Protein AF-A0A1M5CKP8-F1 (afdb_monomer)

Mean predicted aligned error: 8.22 Å

Sequence (103 aa):
FIERSQTLNSLIREKEQIIEKLEEEYHSALLEQKSREEFVPKVRKVVETYWEVQDMQSRNQMLKEIIQKITYTKEKPNTRGDRENANFTLNIFPKIPIKLPMS

Organism: NCBI:txid1122155

Foldseek 3Di:
DVVVVVVVVVVVVVVVVVVVVVVVVVVQVVLVVCLVPPLVVLVVVLVVCLVVDPDPVVNVVSCVQWWDDKDKDADDDADVVRPVDPRMDIDTHTPRSHDDDDD

Nearest PDB structures (foldseek):
  6xi6-assembly1_A-3  TM=6.220E-01  e=9.410E+00  synthetic construct

Structure (mmCIF, N/CA/C/O backbone):
data_AF-A0A1M5CKP8-F1
#
_entry.id   AF-A0A1M5CKP8-F1
#
loop_
_atom_site.group_PDB
_atom_site.id
_atom_site.type_symbol
_atom_site.label_atom_id
_atom_site.label_alt_id
_atom_site.label_comp_id
_atom_site.label_asym_id
_atom_site.label_entity_id
_atom_site.label_seq_id
_atom_site.pdbx_PDB_ins_code
_atom_site.Cartn_x
_atom_site.Cartn_y
_atom_site.Cartn_z
_atom_site.occupancy
_atom_site.B_iso_or_equiv
_atom_site.auth_seq_id
_atom_site.auth_comp_id
_atom_site.auth_asym_id
_atom_site.auth_atom_id
_atom_site.pdbx_PDB_model_num
ATOM 1 N N . PHE A 1 1 ? -21.838 -1.792 48.345 1.00 69.62 1 PHE A N 1
ATOM 2 C CA . PHE A 1 1 ? -21.656 -0.594 47.490 1.00 69.62 1 PHE A CA 1
ATOM 3 C C . PHE A 1 1 ? -20.328 -0.605 46.734 1.00 69.62 1 PHE A C 1
ATOM 5 O O . PHE A 1 1 ? -20.360 -0.397 45.528 1.00 69.62 1 PHE A O 1
ATOM 12 N N . ILE A 1 2 ? -19.192 -0.892 47.386 1.00 82.19 2 ILE A N 1
ATOM 13 C CA . ILE A 1 2 ? -17.861 -0.917 46.741 1.00 82.19 2 ILE A CA 1
ATOM 14 C C . ILE A 1 2 ? -17.739 -2.027 45.684 1.00 82.19 2 ILE A C 1
ATOM 16 O O . ILE A 1 2 ? -17.395 -1.722 44.548 1.00 82.19 2 ILE A O 1
ATOM 20 N N . GLU A 1 3 ? -18.112 -3.270 46.008 1.00 81.44 3 GLU A N 1
ATOM 21 C CA . GLU A 1 3 ? -18.062 -4.395 45.052 1.00 81.44 3 GLU A CA 1
ATOM 22 C C . GLU A 1 3 ? -18.877 -4.110 43.787 1.00 81.44 3 GLU A C 1
ATOM 24 O O . GLU A 1 3 ? -18.354 -4.183 42.683 1.00 81.44 3 GLU A O 1
ATOM 29 N N . ARG A 1 4 ? -20.130 -3.657 43.939 1.00 85.56 4 ARG A N 1
ATOM 30 C CA . ARG A 1 4 ? -20.995 -3.287 42.806 1.00 85.56 4 ARG A CA 1
ATOM 31 C C . ARG A 1 4 ? -20.384 -2.188 41.925 1.00 85.56 4 ARG A C 1
ATOM 33 O O . ARG A 1 4 ? -20.549 -2.233 40.712 1.00 85.56 4 ARG A O 1
ATOM 40 N N . SER A 1 5 ? -19.691 -1.214 42.518 1.00 88.62 5 SER A N 1
ATOM 41 C CA . SER A 1 5 ? -18.994 -0.153 41.776 1.00 88.62 5 SER A CA 1
ATOM 42 C C . SER A 1 5 ? -17.790 -0.701 41.002 1.00 88.62 5 SER A C 1
ATOM 44 O O . SER A 1 5 ? -17.607 -0.381 39.831 1.00 88.62 5 SER A O 1
ATOM 46 N N . GLN A 1 6 ? -17.009 -1.594 41.615 1.00 88.94 6 GLN A N 1
ATOM 47 C CA . GLN A 1 6 ? -15.881 -2.256 40.956 1.00 88.94 6 GLN A CA 1
ATOM 48 C C . GLN A 1 6 ? -16.337 -3.128 39.781 1.00 88.94 6 GLN A C 1
ATOM 50 O O . GLN A 1 6 ? -15.748 -3.030 38.708 1.00 88.94 6 GLN A O 1
ATOM 55 N N . THR A 1 7 ? -17.414 -3.904 39.945 1.00 91.44 7 THR A N 1
ATOM 56 C CA . THR A 1 7 ? -17.978 -4.735 38.868 1.00 91.44 7 THR A CA 1
ATOM 57 C C . THR A 1 7 ? -18.509 -3.891 37.708 1.00 91.44 7 THR A C 1
ATOM 59 O O . THR A 1 7 ? -18.328 -4.240 36.546 1.00 91.44 7 THR A O 1
ATOM 62 N N . LEU A 1 8 ? -19.156 -2.758 37.998 1.00 91.19 8 LEU A N 1
ATOM 63 C CA . LEU A 1 8 ? -19.622 -1.846 36.951 1.00 91.19 8 LEU A CA 1
ATOM 64 C C . LEU A 1 8 ? -18.448 -1.216 36.196 1.00 91.19 8 LEU A C 1
ATOM 66 O O . LEU A 1 8 ? -18.459 -1.194 34.971 1.00 91.19 8 LEU A O 1
ATOM 70 N N . ASN A 1 9 ? -17.411 -0.773 36.907 1.00 91.94 9 ASN A N 1
ATOM 71 C CA . ASN A 1 9 ? -16.220 -0.200 36.281 1.00 91.94 9 ASN A CA 1
ATOM 72 C C . ASN A 1 9 ? -15.450 -1.223 35.435 1.00 91.94 9 ASN A C 1
ATOM 74 O O . ASN A 1 9 ? -14.934 -0.864 34.379 1.00 91.94 9 ASN A O 1
ATOM 78 N N . SER A 1 10 ? -15.373 -2.490 35.860 1.00 92.19 10 SER A N 1
ATOM 79 C CA . SER A 1 10 ? -14.750 -3.539 35.045 1.00 92.19 10 SER A CA 1
ATOM 80 C C . SER A 1 10 ? -15.548 -3.816 33.773 1.00 92.19 10 SER A C 1
ATOM 82 O O . SER A 1 10 ? -14.952 -3.929 32.709 1.00 92.19 10 SER A O 1
ATOM 84 N N . LEU A 1 11 ? -16.883 -3.852 33.866 1.00 94.88 11 LEU A N 1
ATOM 85 C CA . LEU A 1 11 ? -17.756 -4.019 32.702 1.00 94.88 11 LEU A CA 1
ATOM 86 C C . LEU A 1 11 ? -17.618 -2.854 31.719 1.00 94.88 11 LEU A C 1
ATOM 88 O O . LEU A 1 11 ? -17.548 -3.087 30.520 1.00 94.88 11 LEU A O 1
ATOM 92 N N . ILE A 1 12 ? -17.5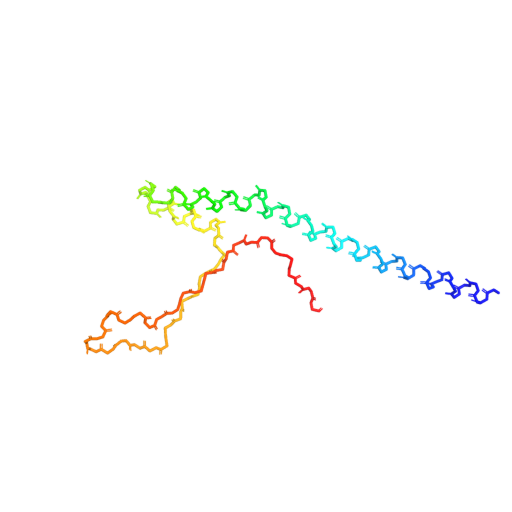52 -1.612 32.207 1.00 94.94 12 ILE A N 1
ATOM 93 C CA . ILE A 1 12 ? -17.349 -0.435 31.350 1.00 94.94 12 ILE A CA 1
ATOM 94 C C . ILE A 1 12 ? -16.034 -0.563 30.577 1.00 94.94 12 ILE A C 1
ATOM 96 O O . ILE A 1 12 ? -16.050 -0.476 29.354 1.00 94.94 12 ILE A O 1
ATOM 100 N N . ARG A 1 13 ? -14.930 -0.878 31.265 1.00 95.44 13 ARG A N 1
ATOM 101 C CA . ARG A 1 13 ? -13.617 -1.060 30.623 1.00 95.44 13 ARG A CA 1
ATOM 102 C C . ARG A 1 13 ? -13.616 -2.185 29.594 1.00 95.44 13 ARG A C 1
ATOM 104 O O . ARG A 1 13 ? -13.047 -2.033 28.521 1.00 95.44 13 ARG A O 1
ATOM 111 N N . GLU A 1 14 ? -14.258 -3.307 29.909 1.00 96.25 14 GLU A N 1
ATOM 112 C CA . GLU A 1 14 ? -14.395 -4.422 28.970 1.00 96.25 14 GLU A CA 1
ATOM 113 C C . GLU A 1 14 ? -15.164 -3.989 27.713 1.00 96.25 14 GLU A C 1
ATOM 115 O O . GLU A 1 14 ? -14.758 -4.296 26.594 1.00 96.25 14 GLU A O 1
ATOM 120 N N . LYS A 1 15 ? -16.260 -3.237 27.874 1.00 95.88 15 LYS A N 1
ATOM 121 C CA . LYS A 1 15 ? -17.036 -2.728 26.737 1.00 95.88 15 LYS A CA 1
ATOM 122 C C . LYS A 1 15 ? -16.261 -1.702 25.917 1.00 95.88 15 LYS A C 1
ATOM 124 O O . LYS A 1 15 ? -16.333 -1.772 24.696 1.00 95.88 15 LYS A O 1
ATOM 129 N N . GLU A 1 16 ? -15.509 -0.810 26.552 1.00 96.81 16 GLU A N 1
ATOM 130 C CA . GLU A 1 16 ? -14.635 0.151 25.867 1.00 96.81 16 GLU A CA 1
ATOM 131 C C . GLU A 1 16 ? -13.581 -0.565 25.011 1.00 96.81 16 GLU A C 1
ATOM 133 O O . GLU A 1 16 ? -13.448 -0.259 23.830 1.00 96.81 16 GLU A O 1
ATOM 138 N N . GLN A 1 17 ? -12.920 -1.594 25.554 1.00 95.88 17 GLN A N 1
ATOM 139 C CA . GLN A 1 17 ? -11.957 -2.413 24.804 1.00 95.88 17 GLN A CA 1
ATOM 140 C C . GLN A 1 17 ? -12.599 -3.146 23.619 1.00 95.88 17 GLN A C 1
ATOM 142 O O . GLN A 1 17 ? -11.992 -3.284 22.558 1.00 95.88 17 GLN A O 1
ATOM 147 N N . ILE A 1 18 ? -13.833 -3.630 23.784 1.00 95.94 18 ILE A N 1
ATOM 148 C CA . ILE A 1 18 ? -14.575 -4.265 22.689 1.00 95.94 18 ILE A CA 1
ATOM 149 C C . ILE A 1 18 ? -14.905 -3.243 21.596 1.00 95.94 18 ILE A C 1
ATOM 151 O O . ILE A 1 18 ? -14.780 -3.576 20.421 1.00 95.94 18 ILE A O 1
ATOM 155 N N . ILE A 1 19 ? -15.314 -2.024 21.958 1.00 96.31 19 ILE A N 1
ATOM 156 C CA . ILE A 1 19 ? -15.603 -0.957 20.989 1.00 96.31 19 ILE A CA 1
ATOM 157 C C . ILE A 1 19 ? -14.347 -0.621 20.190 1.00 96.31 19 ILE A C 1
ATOM 159 O O . ILE A 1 19 ? -14.399 -0.662 18.966 1.00 96.31 19 ILE A O 1
ATOM 163 N N . GLU A 1 20 ? -13.223 -0.384 20.867 1.00 95.19 20 GLU A N 1
ATOM 164 C CA . GLU A 1 20 ? -11.941 -0.086 20.219 1.00 95.19 20 GLU A CA 1
ATOM 165 C C . GLU A 1 20 ? -11.558 -1.187 19.220 1.00 95.19 20 GLU A C 1
ATOM 167 O O . GLU A 1 20 ? -11.273 -0.921 18.051 1.00 95.19 20 GLU A O 1
ATOM 172 N N . LYS A 1 21 ? -11.670 -2.452 19.636 1.00 93.38 21 LYS A N 1
ATOM 173 C CA . LYS A 1 21 ? -11.393 -3.593 18.762 1.00 93.38 21 LYS A CA 1
ATOM 174 C C . LYS A 1 21 ? -12.343 -3.666 17.559 1.00 93.38 21 LYS A C 1
ATOM 176 O O . LYS A 1 21 ? -11.902 -3.952 16.448 1.00 93.38 21 LYS A O 1
ATOM 181 N N . LEU A 1 22 ? -13.638 -3.421 17.756 1.00 93.94 22 LEU A N 1
ATOM 182 C CA . LEU A 1 22 ? -14.624 -3.449 16.672 1.00 93.94 22 LEU A CA 1
ATOM 183 C C . LEU A 1 22 ? -14.418 -2.304 15.677 1.00 93.94 22 LEU A C 1
ATOM 185 O O . LEU A 1 22 ? -14.542 -2.516 14.472 1.00 93.94 22 LEU A O 1
ATOM 189 N N . GLU A 1 23 ? -14.081 -1.106 16.153 1.00 94.06 23 GLU A N 1
ATOM 190 C CA . GLU A 1 23 ? -13.738 0.033 15.296 1.00 94.06 23 GLU A CA 1
ATOM 191 C C . GLU A 1 23 ? -12.498 -0.277 14.453 1.00 94.06 23 GLU A C 1
ATOM 193 O O . GLU A 1 23 ? -12.461 -0.026 13.245 1.00 94.06 23 GLU A O 1
ATOM 198 N N . GLU A 1 24 ? -11.499 -0.905 15.064 1.00 89.81 24 GLU A N 1
ATOM 199 C CA . GLU A 1 24 ? -10.306 -1.361 14.374 1.00 89.81 24 GLU A CA 1
ATOM 200 C C . GLU A 1 24 ? -10.578 -2.413 13.293 1.00 89.81 24 GLU A C 1
ATOM 202 O O . GLU A 1 24 ? -9.996 -2.336 12.201 1.00 89.81 24 GLU A O 1
ATOM 207 N N . GLU A 1 25 ? -11.422 -3.400 13.589 1.00 89.94 25 GLU A N 1
ATOM 208 C CA . GLU A 1 25 ? -11.854 -4.427 12.638 1.00 89.94 25 GLU A CA 1
ATOM 209 C C . GLU A 1 25 ? -12.645 -3.793 11.488 1.00 89.94 25 GLU A C 1
ATOM 211 O O . GLU A 1 25 ? -12.357 -4.058 10.318 1.00 89.94 25 GLU A O 1
ATOM 216 N N . TYR A 1 26 ? -13.565 -2.878 11.803 1.00 91.19 26 TYR A N 1
ATOM 217 C CA . TYR A 1 26 ? -14.352 -2.137 10.821 1.00 91.19 26 TYR A CA 1
ATOM 218 C C . TYR A 1 26 ? -13.468 -1.334 9.860 1.00 91.19 26 TYR A C 1
ATOM 220 O O . TYR A 1 26 ? -13.612 -1.436 8.640 1.00 91.19 26 TYR A O 1
ATOM 228 N N . HIS A 1 27 ? -12.504 -0.575 10.384 1.00 89.06 27 HIS A N 1
ATOM 229 C CA . HIS A 1 27 ? -11.574 0.180 9.547 1.00 89.06 27 HIS A CA 1
ATOM 230 C C . HIS A 1 27 ? -10.703 -0.724 8.672 1.00 89.06 27 HIS A C 1
ATOM 232 O O . HIS A 1 27 ? -10.422 -0.377 7.523 1.00 89.06 27 HIS A O 1
ATOM 238 N N . SER A 1 28 ? -10.302 -1.889 9.183 1.00 86.62 28 SER A N 1
ATOM 239 C CA . SER A 1 28 ? -9.528 -2.870 8.415 1.00 86.62 28 SER A CA 1
ATOM 240 C C . SER A 1 28 ? -10.347 -3.427 7.249 1.00 86.62 28 SER A C 1
ATOM 242 O O . SER A 1 28 ? -9.872 -3.426 6.113 1.00 86.62 28 SER A O 1
ATOM 244 N N . ALA A 1 29 ? -11.600 -3.812 7.505 1.00 87.44 29 ALA A N 1
ATOM 245 C CA . ALA A 1 29 ? -12.519 -4.296 6.479 1.00 87.44 29 ALA A CA 1
ATOM 246 C C . ALA A 1 29 ? -12.808 -3.225 5.413 1.00 87.44 29 ALA A C 1
ATOM 248 O O . ALA A 1 29 ? -12.818 -3.522 4.219 1.00 87.44 29 ALA A O 1
ATOM 249 N N . LEU A 1 30 ? -12.970 -1.959 5.816 1.00 89.81 30 LEU A N 1
ATOM 250 C CA . LEU A 1 30 ? -13.168 -0.847 4.883 1.00 89.81 30 LEU A CA 1
ATOM 251 C C . LEU A 1 30 ? -11.953 -0.637 3.962 1.00 89.81 30 LEU A C 1
ATOM 253 O O . LEU A 1 30 ? -12.110 -0.350 2.774 1.00 89.81 30 LEU A O 1
ATOM 257 N N . LEU A 1 31 ? -10.733 -0.768 4.489 1.00 87.50 31 LEU A N 1
ATOM 258 C CA . LEU A 1 31 ? -9.509 -0.667 3.687 1.00 87.50 31 LEU A CA 1
ATOM 259 C C . LEU A 1 31 ? -9.366 -1.842 2.716 1.00 87.50 31 LEU A C 1
ATOM 261 O O . LEU A 1 31 ? -9.014 -1.632 1.554 1.00 87.50 31 LEU A O 1
ATOM 265 N N . GLU A 1 32 ? -9.685 -3.058 3.161 1.00 85.75 32 GLU A N 1
ATOM 266 C CA . GLU A 1 32 ? -9.715 -4.242 2.300 1.00 85.75 32 GLU A CA 1
ATOM 267 C C . GLU A 1 32 ? -10.723 -4.069 1.158 1.00 85.75 32 GLU A C 1
ATOM 269 O O . GLU A 1 32 ? -10.391 -4.305 -0.008 1.00 85.75 32 GLU A O 1
ATOM 274 N N . GLN A 1 33 ? -11.921 -3.573 1.474 1.00 88.44 33 GLN A N 1
ATOM 275 C CA . GLN A 1 33 ? -12.944 -3.268 0.482 1.00 88.44 33 GLN A CA 1
ATOM 276 C C . GLN A 1 33 ? -12.428 -2.265 -0.557 1.00 88.44 33 GLN A C 1
ATOM 278 O O . GLN A 1 33 ? -12.480 -2.551 -1.753 1.00 88.4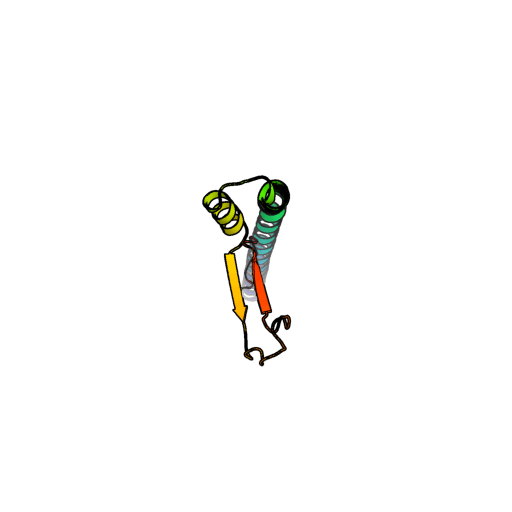4 33 GLN A O 1
ATOM 283 N N . LYS A 1 34 ? -11.849 -1.137 -0.126 1.00 87.56 34 LYS A N 1
ATOM 284 C CA . LYS A 1 34 ? -11.257 -0.143 -1.041 1.00 87.56 34 LYS A CA 1
ATOM 285 C C . LYS A 1 34 ? -10.138 -0.728 -1.898 1.00 87.56 34 LYS A C 1
ATOM 287 O O . LYS A 1 34 ? -10.048 -0.434 -3.088 1.00 87.56 34 LYS A O 1
ATOM 292 N N . SER A 1 35 ? -9.294 -1.586 -1.325 1.00 85.69 35 SER A N 1
ATOM 293 C CA . SER A 1 35 ? -8.259 -2.295 -2.084 1.00 85.69 35 SER A CA 1
ATOM 294 C C . SER A 1 35 ? -8.877 -3.121 -3.216 1.00 85.69 35 SER A C 1
ATOM 296 O O . SER A 1 35 ? -8.440 -3.061 -4.368 1.00 85.69 35 SER A O 1
ATOM 298 N N . ARG A 1 36 ? -9.940 -3.865 -2.909 1.00 86.06 36 ARG A N 1
ATOM 299 C CA . ARG A 1 36 ? -10.600 -4.753 -3.863 1.00 86.06 36 ARG A CA 1
ATOM 300 C C . ARG A 1 36 ? -11.400 -4.005 -4.928 1.00 86.06 36 ARG A C 1
ATOM 302 O O . ARG A 1 36 ? -11.385 -4.423 -6.083 1.00 86.06 36 ARG A O 1
ATOM 309 N N . GLU A 1 37 ? -12.092 -2.937 -4.551 1.00 89.44 37 GLU A N 1
ATOM 310 C CA . GLU A 1 37 ? -12.995 -2.195 -5.437 1.00 89.44 37 GLU A CA 1
ATOM 311 C C . GLU A 1 37 ? -12.275 -1.134 -6.273 1.00 89.44 37 GLU A C 1
ATOM 313 O O . GLU A 1 37 ? -12.632 -0.922 -7.428 1.00 89.44 37 GLU A O 1
ATOM 318 N N . GLU A 1 38 ? -11.235 -0.494 -5.735 1.00 88.31 38 GLU A N 1
ATOM 319 C CA . GLU A 1 38 ? -10.548 0.608 -6.417 1.00 88.31 38 GLU A CA 1
ATOM 320 C C . GLU A 1 38 ? -9.155 0.200 -6.900 1.00 88.31 38 GLU A C 1
ATOM 322 O O . GLU A 1 38 ? -8.819 0.363 -8.077 1.00 88.31 38 GLU A O 1
ATOM 327 N N . PHE A 1 39 ? -8.326 -0.349 -6.007 1.00 89.19 39 PHE A N 1
ATOM 328 C CA . PHE A 1 39 ? -6.915 -0.596 -6.309 1.00 89.19 39 PHE A CA 1
ATOM 329 C C . PHE A 1 39 ? -6.723 -1.758 -7.294 1.00 89.19 39 PHE A C 1
ATOM 331 O O . PHE A 1 39 ? -6.019 -1.599 -8.293 1.00 89.19 39 PHE A O 1
ATOM 338 N N . VAL A 1 40 ? -7.375 -2.906 -7.075 1.00 89.31 40 V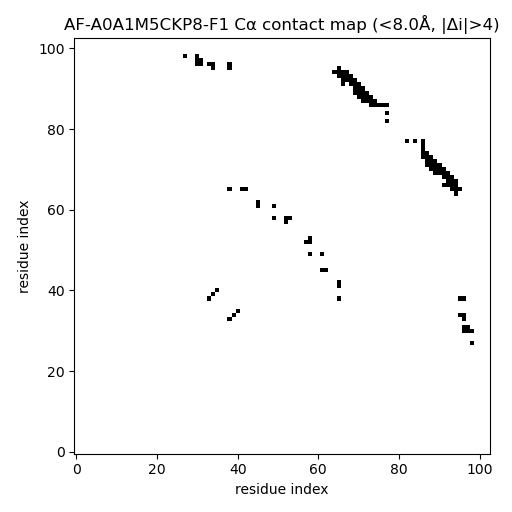AL A N 1
ATOM 339 C CA . VAL A 1 40 ? -7.239 -4.086 -7.950 1.00 89.31 40 VAL A CA 1
ATOM 340 C C . VAL A 1 40 ? -7.666 -3.793 -9.400 1.00 89.31 40 VAL A C 1
ATOM 342 O O . VAL A 1 40 ? -6.884 -4.092 -10.311 1.00 89.31 40 VAL A O 1
ATOM 345 N N . PRO A 1 41 ? -8.835 -3.175 -9.671 1.00 91.75 41 PRO A N 1
ATOM 346 C CA . PRO A 1 41 ? -9.217 -2.819 -11.038 1.00 91.75 41 PRO A CA 1
ATOM 347 C C . PRO A 1 41 ? -8.266 -1.806 -11.673 1.00 91.75 41 PRO A C 1
ATOM 349 O O . PRO A 1 41 ? -7.952 -1.911 -12.859 1.00 91.75 41 PRO A O 1
ATOM 352 N N . LYS A 1 42 ? -7.754 -0.852 -10.888 1.00 90.44 42 LYS A N 1
ATOM 353 C CA . LYS A 1 42 ? -6.796 0.144 -11.372 1.00 90.44 42 LYS A CA 1
ATOM 354 C C . LYS A 1 42 ? -5.479 -0.489 -11.811 1.00 90.44 42 LYS A C 1
ATOM 356 O O . LYS A 1 42 ? -4.990 -0.180 -12.895 1.00 90.44 42 LYS A O 1
ATOM 361 N N . VAL A 1 43 ? -4.932 -1.405 -11.010 1.00 91.31 43 VAL A N 1
ATOM 362 C CA . VAL A 1 43 ? -3.724 -2.165 -11.368 1.00 91.31 43 VAL A CA 1
ATOM 363 C C . VAL A 1 43 ? -3.952 -2.963 -12.642 1.00 91.31 43 VAL A C 1
ATOM 365 O O . VAL A 1 43 ? -3.130 -2.884 -13.551 1.00 91.31 43 VAL A O 1
ATOM 368 N N . ARG A 1 44 ? -5.081 -3.675 -12.740 1.00 91.56 44 ARG A N 1
ATOM 369 C CA . ARG A 1 44 ? -5.433 -4.439 -13.942 1.00 91.56 44 ARG A CA 1
ATOM 370 C C . ARG A 1 44 ? -5.430 -3.548 -15.183 1.00 91.56 44 ARG A C 1
ATOM 372 O O . ARG A 1 44 ? -4.715 -3.844 -16.134 1.00 91.56 44 ARG A O 1
ATOM 379 N N . LYS A 1 45 ? -6.140 -2.418 -15.126 1.00 91.88 45 LYS A N 1
ATOM 380 C CA . LYS A 1 45 ? -6.207 -1.454 -16.229 1.00 91.88 45 LYS A CA 1
ATOM 381 C C . LYS A 1 45 ? -4.822 -0.958 -16.640 1.00 91.88 45 LYS A C 1
ATOM 383 O O . LYS A 1 45 ? -4.531 -0.888 -17.831 1.00 91.88 45 LYS A O 1
ATOM 388 N N . VAL A 1 46 ? -3.966 -0.615 -15.675 1.00 90.56 46 VAL A N 1
ATOM 389 C CA . VAL A 1 46 ? -2.595 -0.169 -15.962 1.00 90.56 46 VAL A CA 1
ATOM 390 C C . VAL A 1 46 ? -1.800 -1.274 -16.652 1.00 90.56 46 VAL A C 1
ATOM 392 O O . VAL A 1 46 ? -1.194 -1.002 -17.678 1.00 90.56 46 VAL A O 1
ATOM 395 N N . VAL A 1 47 ? -1.831 -2.509 -16.147 1.00 90.31 47 VAL A N 1
ATOM 396 C CA . VAL A 1 47 ? -1.078 -3.636 -16.730 1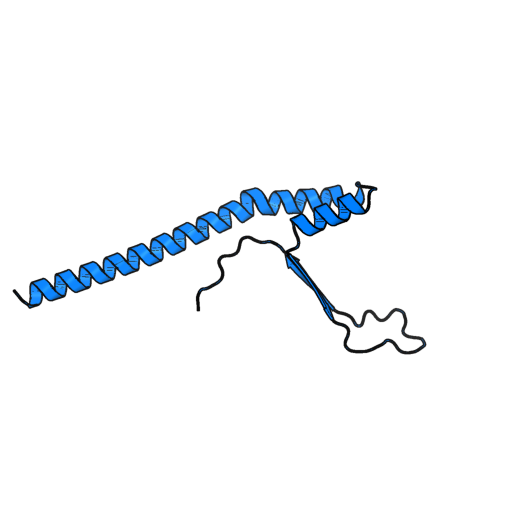.00 90.31 47 VAL A CA 1
ATOM 397 C C . VAL A 1 47 ? -1.540 -3.953 -18.154 1.00 90.31 47 VAL A C 1
ATOM 399 O O . VAL A 1 47 ? -0.698 -4.180 -19.019 1.00 90.31 47 VAL A O 1
ATOM 402 N N . GLU A 1 48 ? -2.850 -3.930 -18.404 1.00 91.62 48 GLU A N 1
ATOM 403 C CA . GLU A 1 48 ? -3.430 -4.201 -19.725 1.00 91.62 48 GLU A CA 1
ATOM 404 C C . GLU A 1 48 ? -3.068 -3.112 -20.748 1.00 91.62 48 GLU A C 1
ATOM 406 O O . GLU A 1 48 ? -2.678 -3.424 -21.868 1.00 91.62 48 GLU A O 1
ATOM 411 N N . THR A 1 49 ? -3.127 -1.835 -20.358 1.00 91.56 49 THR A N 1
ATOM 412 C CA . THR A 1 49 ? -2.996 -0.708 -21.306 1.00 91.56 49 THR A CA 1
ATOM 413 C C . THR A 1 49 ? -1.580 -0.131 -21.416 1.00 91.56 49 THR A C 1
ATOM 415 O O . THR A 1 49 ? -1.292 0.635 -22.336 1.00 91.56 49 THR A O 1
ATOM 418 N N . TYR A 1 50 ? -0.655 -0.487 -20.516 1.00 90.31 50 TYR A N 1
ATOM 419 C CA . TYR A 1 50 ? 0.681 0.127 -20.441 1.00 90.31 50 TYR A CA 1
ATOM 420 C C . TYR A 1 50 ? 1.480 0.039 -21.752 1.00 90.31 50 TYR A C 1
ATOM 422 O O . TYR A 1 50 ? 2.125 1.009 -22.162 1.00 90.31 50 TYR A O 1
ATOM 430 N N . TRP A 1 51 ? 1.431 -1.115 -22.423 1.00 91.06 51 TRP A N 1
ATOM 431 C CA . TRP A 1 51 ? 2.166 -1.346 -23.670 1.00 91.06 51 TRP A CA 1
ATOM 432 C C . TRP A 1 51 ? 1.513 -0.686 -24.889 1.00 91.06 51 TRP A C 1
ATOM 434 O O . TRP A 1 51 ? 2.210 -0.383 -25.857 1.00 91.06 51 TRP A O 1
ATOM 444 N N . GLU A 1 52 ? 0.213 -0.399 -24.823 1.00 91.12 52 GLU A N 1
ATOM 445 C CA . GLU A 1 52 ? -0.548 0.236 -25.905 1.00 91.12 52 GLU A CA 1
ATOM 446 C C . GLU A 1 52 ? -0.254 1.740 -25.995 1.00 91.12 52 GLU A C 1
ATOM 448 O O . GLU A 1 52 ? -0.124 2.299 -27.087 1.00 91.12 52 GLU A O 1
ATOM 453 N N . VAL A 1 53 ? -0.073 2.394 -24.844 1.00 89.81 53 VAL A N 1
ATOM 454 C CA . VAL A 1 53 ? 0.248 3.824 -24.754 1.00 89.81 53 VAL A CA 1
ATOM 455 C C . VAL A 1 53 ? 1.630 4.087 -25.348 1.00 89.81 53 VAL A C 1
ATOM 457 O O . VAL A 1 53 ? 2.611 3.537 -24.868 1.00 89.81 53 VAL A O 1
ATOM 460 N N . GLN A 1 54 ? 1.733 4.939 -26.370 1.00 88.62 54 GLN A N 1
ATOM 461 C CA . GLN A 1 54 ? 3.016 5.259 -27.022 1.00 88.62 54 GLN A CA 1
ATOM 462 C C . GLN A 1 54 ? 3.804 6.359 -26.295 1.00 88.62 54 GLN A C 1
ATOM 464 O O . GLN A 1 54 ? 5.031 6.398 -26.361 1.00 88.62 54 GLN A O 1
ATOM 469 N N . ASP A 1 55 ? 3.104 7.244 -25.584 1.00 92.62 55 ASP A N 1
ATOM 470 C CA . ASP A 1 55 ? 3.707 8.373 -24.884 1.00 92.62 55 ASP A CA 1
ATOM 471 C C . ASP A 1 55 ? 4.386 7.950 -23.568 1.00 92.62 55 ASP A C 1
ATOM 473 O O . ASP A 1 55 ? 3.779 7.351 -22.672 1.00 92.62 55 ASP A O 1
ATOM 477 N N . MET A 1 56 ? 5.665 8.304 -23.431 1.00 89.19 56 MET A N 1
ATOM 478 C CA . MET A 1 56 ? 6.481 7.945 -22.271 1.00 89.19 56 MET A CA 1
ATOM 479 C C . MET A 1 56 ? 6.035 8.676 -20.998 1.00 89.19 56 MET A C 1
ATOM 481 O O . MET A 1 56 ? 6.145 8.127 -19.898 1.00 89.19 56 MET A O 1
ATOM 485 N N . GLN A 1 57 ? 5.509 9.898 -21.126 1.00 91.81 57 GLN A N 1
ATOM 486 C CA . GLN A 1 57 ? 5.011 10.661 -19.982 1.00 91.81 57 GLN A CA 1
ATOM 487 C C . GLN A 1 57 ? 3.775 9.985 -19.376 1.00 91.81 57 GLN A C 1
ATOM 489 O O . GLN A 1 57 ? 3.730 9.749 -18.165 1.00 91.81 57 GLN A O 1
ATOM 494 N N . SER A 1 58 ? 2.825 9.594 -20.221 1.00 90.25 58 SER A N 1
ATOM 495 C CA . SER A 1 58 ? 1.606 8.882 -19.836 1.00 90.25 58 SER A CA 1
ATOM 496 C C . SER A 1 58 ? 1.917 7.532 -19.184 1.00 90.25 58 SER A C 1
ATOM 498 O O . SER A 1 58 ? 1.389 7.231 -18.113 1.00 90.25 58 SER A O 1
ATOM 500 N N . ARG A 1 59 ? 2.864 6.758 -19.735 1.00 90.38 59 ARG A N 1
ATOM 501 C CA . ARG A 1 59 ? 3.346 5.506 -19.116 1.00 90.38 59 ARG A CA 1
ATOM 502 C C . ARG A 1 59 ? 3.883 5.717 -17.699 1.00 90.38 59 ARG A C 1
ATOM 504 O O . ARG A 1 59 ? 3.522 4.990 -16.774 1.00 90.38 59 ARG A O 1
ATOM 511 N N . ASN A 1 60 ? 4.715 6.737 -17.503 1.00 90.12 60 ASN A N 1
ATOM 512 C CA . ASN A 1 60 ? 5.260 7.055 -16.183 1.00 90.12 60 ASN A CA 1
ATOM 513 C C . ASN A 1 60 ? 4.173 7.486 -15.194 1.00 90.12 60 ASN A C 1
ATOM 515 O O . ASN A 1 60 ? 4.251 7.154 -14.010 1.00 90.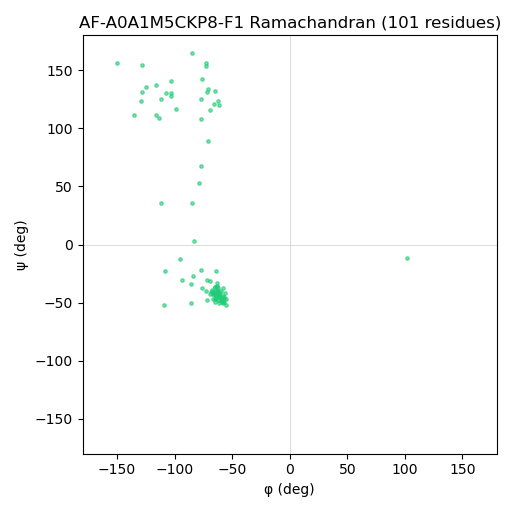12 60 ASN A O 1
ATOM 519 N N . GLN A 1 61 ? 3.162 8.218 -15.663 1.00 90.50 61 GLN A N 1
ATOM 520 C CA . GLN A 1 61 ? 2.021 8.602 -14.840 1.00 90.50 61 GLN A CA 1
ATOM 521 C C . GLN A 1 61 ? 1.229 7.371 -14.384 1.00 90.50 61 GLN A C 1
ATOM 523 O O . GLN A 1 61 ? 0.994 7.222 -13.186 1.00 90.50 61 GLN A O 1
ATOM 528 N N . MET A 1 62 ? 0.930 6.440 -15.294 1.00 90.88 62 MET A N 1
ATOM 529 C CA . MET A 1 62 ? 0.241 5.184 -14.974 1.00 90.88 62 MET A CA 1
ATOM 530 C C . MET A 1 62 ? 0.992 4.359 -13.922 1.00 90.88 62 MET A C 1
ATOM 532 O O . MET A 1 62 ? 0.391 3.879 -12.964 1.00 90.88 62 MET A O 1
ATOM 536 N N . LEU A 1 63 ? 2.318 4.233 -14.039 1.00 90.81 63 LEU A N 1
ATOM 537 C CA . LEU A 1 63 ? 3.123 3.523 -13.037 1.00 90.81 63 LEU A CA 1
ATOM 538 C C . LEU A 1 63 ? 3.091 4.219 -11.673 1.00 90.81 63 LEU A C 1
ATOM 540 O O . LEU A 1 63 ? 2.930 3.560 -10.646 1.00 90.81 63 LEU A O 1
ATOM 544 N N . LYS A 1 64 ? 3.192 5.552 -11.642 1.00 89.50 64 LYS A N 1
ATOM 545 C CA . LYS A 1 64 ? 3.117 6.340 -10.398 1.00 89.50 64 LYS A CA 1
ATOM 546 C C . LYS A 1 64 ? 1.763 6.234 -9.707 1.00 89.50 64 LYS A C 1
ATOM 548 O O . LYS A 1 64 ? 1.670 6.493 -8.506 1.00 89.50 64 LYS A O 1
ATOM 553 N N . GLU A 1 65 ? 0.707 5.885 -10.428 1.00 89.31 65 GLU A N 1
ATOM 554 C CA . GLU A 1 65 ? -0.611 5.688 -9.837 1.00 89.31 65 GLU A CA 1
ATOM 555 C C . GLU A 1 65 ? -0.707 4.415 -8.994 1.00 89.31 65 GLU A C 1
ATOM 557 O O . GLU A 1 65 ? -1.452 4.410 -8.015 1.00 89.31 65 GLU A O 1
ATOM 562 N N . ILE A 1 66 ? 0.048 3.371 -9.346 1.00 91.25 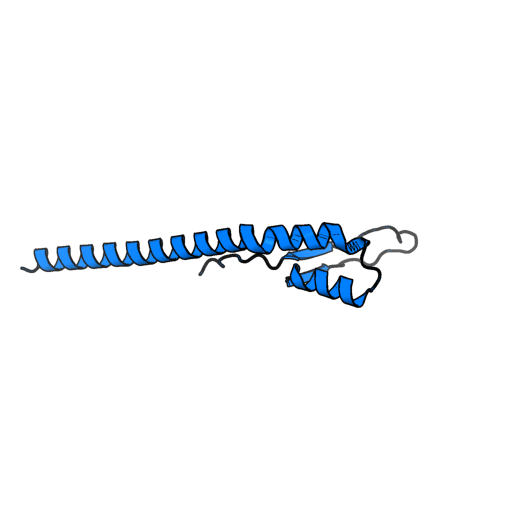66 ILE A N 1
ATOM 563 C CA . ILE A 1 66 ? -0.012 2.056 -8.693 1.00 91.25 66 ILE A CA 1
ATOM 564 C C . ILE A 1 66 ? 1.217 1.752 -7.829 1.00 91.25 66 ILE A C 1
ATOM 566 O O . ILE A 1 66 ? 1.125 0.953 -6.899 1.00 91.25 66 ILE A O 1
ATOM 570 N N . ILE A 1 67 ? 2.356 2.400 -8.085 1.00 91.69 67 ILE A N 1
ATOM 571 C CA . ILE A 1 67 ? 3.623 2.174 -7.379 1.00 91.69 67 ILE A CA 1
ATOM 572 C C . ILE A 1 67 ? 3.926 3.350 -6.45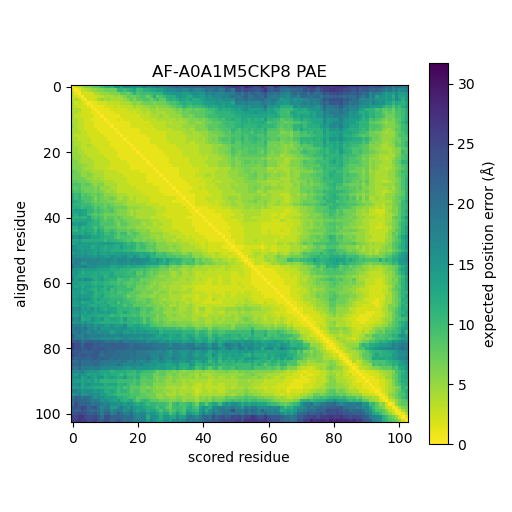1 1.00 91.69 67 ILE A C 1
ATOM 574 O O . ILE A 1 67 ? 3.883 4.514 -6.848 1.00 91.69 67 ILE A O 1
ATOM 578 N N . GLN A 1 68 ? 4.241 3.041 -5.193 1.00 90.75 68 GLN A N 1
ATOM 579 C CA . GLN A 1 68 ? 4.593 4.019 -4.168 1.00 90.75 68 GLN A CA 1
ATOM 580 C C . GLN A 1 68 ? 6.076 4.356 -4.220 1.00 90.75 68 GLN A C 1
ATOM 582 O O . GLN A 1 68 ? 6.448 5.526 -4.242 1.00 90.75 68 GLN A O 1
ATOM 587 N N . LYS A 1 69 ? 6.921 3.324 -4.231 1.00 90.06 69 LYS A N 1
ATOM 588 C CA . LYS A 1 69 ? 8.372 3.466 -4.330 1.00 90.06 69 LYS A CA 1
ATOM 589 C C . LYS A 1 69 ? 8.976 2.256 -5.029 1.00 90.06 69 LYS A C 1
ATOM 591 O O . LYS A 1 69 ? 8.409 1.164 -5.016 1.00 90.06 69 LYS A O 1
ATOM 596 N N . ILE A 1 70 ? 10.150 2.462 -5.605 1.00 91.56 70 ILE A N 1
ATOM 597 C CA . ILE A 1 70 ? 10.985 1.405 -6.168 1.00 91.56 70 ILE A CA 1
ATOM 598 C C . ILE A 1 70 ? 12.373 1.580 -5.567 1.00 91.56 70 ILE A C 1
ATOM 600 O O . ILE A 1 70 ? 12.901 2.691 -5.545 1.00 91.56 70 ILE A O 1
ATOM 604 N N . THR A 1 71 ? 12.956 0.500 -5.064 1.00 93.69 71 THR A N 1
ATOM 605 C CA . THR A 1 71 ? 14.320 0.492 -4.539 1.00 93.69 71 THR A CA 1
ATOM 606 C C . THR A 1 71 ? 15.191 -0.335 -5.462 1.00 93.69 71 THR A C 1
ATOM 608 O O . THR A 1 71 ? 14.888 -1.493 -5.738 1.00 93.69 71 THR A O 1
ATOM 611 N N . TYR A 1 72 ? 16.273 0.273 -5.929 1.00 94.19 72 TYR A N 1
ATOM 612 C CA . TYR A 1 72 ? 17.308 -0.388 -6.705 1.00 94.19 72 TYR A CA 1
ATOM 613 C C . TYR A 1 72 ? 18.519 -0.638 -5.812 1.00 94.19 72 TYR A C 1
ATOM 615 O O . TYR A 1 72 ? 19.009 0.283 -5.156 1.00 94.19 72 TYR A O 1
ATOM 623 N N . THR A 1 73 ? 19.015 -1.869 -5.818 1.00 93.69 73 THR A N 1
ATOM 624 C CA . THR A 1 73 ? 20.194 -2.267 -5.049 1.00 93.69 73 THR A CA 1
ATOM 625 C C . THR A 1 73 ? 21.164 -2.986 -5.970 1.00 93.69 73 THR A C 1
ATOM 627 O O . THR A 1 73 ? 20.807 -3.987 -6.584 1.00 93.69 73 THR A O 1
ATOM 630 N N . LYS A 1 74 ? 22.399 -2.491 -6.059 1.00 91.88 74 LYS A N 1
ATOM 631 C CA . LYS A 1 74 ? 23.497 -3.146 -6.775 1.00 91.88 74 LYS A CA 1
ATOM 632 C C . LYS A 1 74 ? 24.745 -3.093 -5.914 1.00 91.88 74 LYS A C 1
ATOM 634 O O . LYS A 1 74 ? 25.290 -2.020 -5.680 1.00 91.88 74 LYS A O 1
ATOM 639 N N . GLU A 1 75 ? 25.170 -4.254 -5.437 1.00 88.88 75 GLU A N 1
ATOM 640 C CA . GLU A 1 75 ? 26.264 -4.361 -4.466 1.00 88.88 75 GLU A CA 1
ATOM 641 C C . GLU A 1 75 ? 27.623 -4.577 -5.130 1.00 88.88 75 GLU A C 1
ATOM 643 O O . GLU A 1 75 ? 28.650 -4.152 -4.607 1.00 88.88 75 GLU A O 1
ATOM 648 N N . LYS A 1 76 ? 27.643 -5.236 -6.293 1.00 87.81 76 LYS A N 1
ATOM 649 C CA . LYS A 1 76 ? 28.872 -5.569 -7.016 1.00 87.81 76 LYS A CA 1
ATOM 650 C C . LYS A 1 76 ? 28.806 -5.024 -8.443 1.00 87.81 76 LYS A C 1
ATOM 652 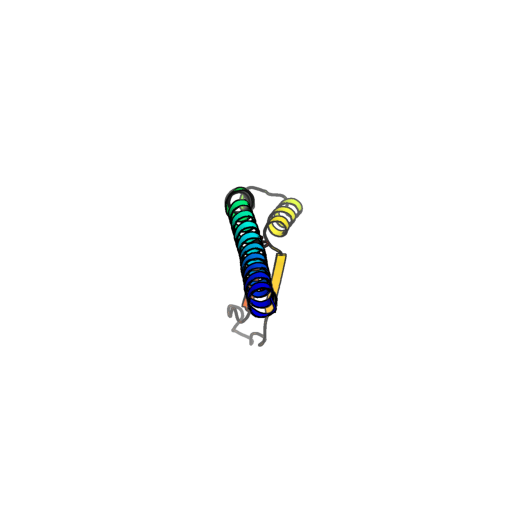O O . LYS A 1 76 ? 27.768 -5.147 -9.091 1.00 87.81 76 LYS A O 1
ATOM 657 N N . PRO A 1 77 ? 29.876 -4.404 -8.962 1.00 85.00 77 PRO A N 1
ATOM 658 C CA . PRO A 1 77 ? 29.969 -4.085 -10.379 1.00 85.00 77 PRO A CA 1
ATOM 659 C C . PRO A 1 77 ? 30.206 -5.363 -11.192 1.00 85.00 77 PRO A C 1
ATOM 661 O O . PRO A 1 77 ? 30.770 -6.337 -10.694 1.00 85.00 77 PRO A O 1
ATOM 664 N N . ASN A 1 78 ? 29.792 -5.358 -12.457 1.00 87.31 78 ASN A N 1
ATOM 665 C CA . ASN A 1 78 ? 30.084 -6.464 -13.369 1.00 87.31 78 ASN A CA 1
ATOM 666 C C . ASN A 1 78 ? 31.547 -6.366 -13.804 1.00 87.31 78 ASN A C 1
ATOM 668 O O . ASN A 1 78 ? 32.059 -5.268 -14.039 1.00 87.31 78 ASN A O 1
ATOM 672 N N . THR A 1 79 ? 32.214 -7.506 -13.943 1.00 85.56 79 THR A N 1
ATOM 673 C CA . THR A 1 79 ? 33.576 -7.572 -14.475 1.00 85.56 79 THR A CA 1
ATOM 674 C C . THR A 1 79 ? 33.566 -7.625 -16.006 1.00 85.56 79 THR A C 1
ATOM 676 O O . THR A 1 79 ? 32.541 -7.850 -16.655 1.00 85.56 79 THR A O 1
ATOM 679 N N . ARG A 1 80 ? 34.723 -7.365 -16.624 1.00 82.19 80 ARG A N 1
ATOM 680 C CA . ARG A 1 80 ? 34.880 -7.409 -18.083 1.00 82.19 80 ARG A CA 1
ATOM 681 C C . ARG A 1 80 ? 34.591 -8.831 -18.589 1.00 82.19 80 ARG A C 1
ATOM 683 O O . ARG A 1 80 ? 35.278 -9.762 -18.194 1.00 82.19 80 ARG A O 1
ATOM 690 N N . GLY A 1 81 ? 33.597 -8.970 -19.467 1.00 83.75 81 GLY A N 1
ATOM 691 C CA . GLY A 1 81 ? 33.093 -10.265 -19.951 1.00 83.75 81 GLY A CA 1
ATOM 692 C C . GLY A 1 81 ? 31.778 -10.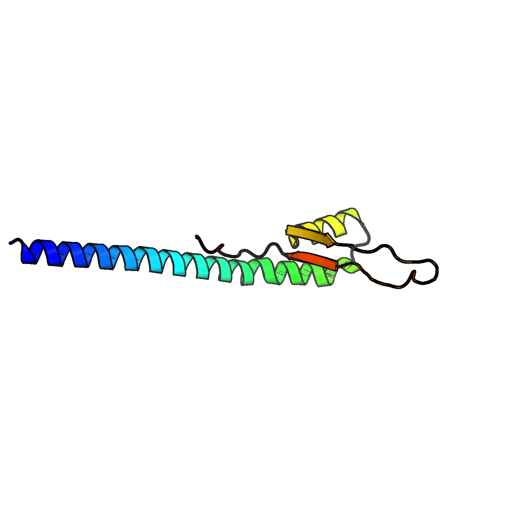713 -19.301 1.00 83.75 81 GLY A C 1
ATOM 693 O O . GLY A 1 81 ? 31.131 -11.602 -19.836 1.00 83.75 81 GLY A O 1
ATOM 694 N N . ASP A 1 82 ? 31.338 -10.050 -18.226 1.00 82.06 82 ASP A N 1
ATOM 695 C CA . ASP A 1 82 ? 30.164 -10.438 -17.427 1.00 82.06 82 ASP A CA 1
ATOM 696 C C . ASP A 1 82 ? 29.003 -9.430 -17.555 1.00 82.06 82 ASP A C 1
ATOM 698 O O . ASP A 1 82 ? 28.293 -9.101 -16.603 1.00 82.06 82 ASP A O 1
ATOM 702 N N . ARG A 1 83 ? 28.838 -8.849 -18.749 1.00 75.81 83 ARG A N 1
ATOM 703 C CA . ARG A 1 83 ? 27.869 -7.767 -19.006 1.00 75.81 83 ARG A CA 1
ATOM 704 C C . ARG A 1 83 ? 26.416 -8.207 -18.793 1.00 75.81 83 ARG A C 1
ATOM 706 O O . ARG A 1 83 ? 25.618 -7.403 -18.326 1.00 75.81 83 ARG A O 1
ATOM 713 N N . GLU A 1 84 ? 26.108 -9.466 -19.086 1.00 81.56 84 GLU A N 1
ATOM 714 C CA . GLU A 1 84 ? 24.757 -10.033 -18.979 1.00 81.56 84 GLU A CA 1
ATOM 715 C C . GLU A 1 84 ? 24.400 -10.485 -17.551 1.00 81.56 84 GLU A C 1
ATOM 717 O O . GLU A 1 84 ? 23.312 -11.002 -17.307 1.00 81.56 84 GLU A O 1
ATOM 722 N N . ASN A 1 85 ? 25.291 -10.274 -16.576 1.00 84.38 85 ASN A N 1
ATOM 723 C CA . ASN A 1 85 ? 25.013 -10.606 -15.185 1.00 84.38 85 ASN A CA 1
ATOM 724 C C . ASN A 1 85 ? 24.092 -9.562 -14.542 1.00 84.38 85 ASN A C 1
ATOM 726 O O . ASN A 1 85 ? 24.495 -8.429 -14.251 1.00 84.38 85 ASN A O 1
ATOM 730 N N . ALA A 1 86 ? 22.843 -9.955 -14.301 1.00 81.19 86 ALA A N 1
ATOM 731 C CA . ALA A 1 86 ? 21.863 -9.164 -13.570 1.00 81.19 86 ALA A CA 1
ATOM 732 C C . ALA A 1 86 ? 22.126 -9.223 -12.050 1.00 81.19 86 ALA A C 1
ATOM 734 O O . ALA A 1 86 ? 21.340 -9.767 -11.282 1.00 81.19 86 ALA A O 1
ATOM 735 N N . ASN A 1 87 ? 23.237 -8.634 -11.601 1.00 88.25 87 ASN A N 1
ATOM 736 C CA . ASN A 1 87 ? 23.640 -8.560 -10.188 1.00 88.25 87 ASN A CA 1
ATOM 737 C C . ASN A 1 87 ? 23.014 -7.377 -9.424 1.00 88.25 87 ASN A C 1
ATOM 739 O O . ASN A 1 87 ? 23.650 -6.748 -8.571 1.00 88.25 87 ASN A O 1
ATOM 743 N N . PHE A 1 88 ? 21.767 -7.051 -9.750 1.00 91.00 88 PHE A N 1
ATOM 744 C CA . PHE A 1 88 ? 21.002 -6.006 -9.089 1.00 91.00 88 PHE A CA 1
ATOM 745 C C . PHE A 1 88 ? 19.644 -6.545 -8.648 1.00 91.00 88 PHE A C 1
ATOM 747 O O . PHE A 1 88 ? 19.106 -7.481 -9.230 1.00 91.00 88 PHE A O 1
ATOM 754 N N . THR A 1 89 ? 19.077 -5.919 -7.625 1.00 92.56 89 THR A N 1
ATOM 755 C CA . THR A 1 89 ? 17.733 -6.205 -7.128 1.00 92.56 89 THR A CA 1
ATOM 756 C C . THR A 1 89 ? 16.857 -4.980 -7.330 1.00 92.56 89 THR A C 1
ATOM 758 O O . THR A 1 89 ? 17.283 -3.851 -7.068 1.00 92.56 89 THR A O 1
ATOM 761 N N . LEU A 1 90 ? 15.625 -5.205 -7.781 1.00 93.38 90 LEU A N 1
ATOM 762 C CA . LEU A 1 90 ? 14.590 -4.186 -7.865 1.00 93.38 90 LEU A CA 1
ATOM 763 C C . LEU A 1 90 ? 13.447 -4.565 -6.919 1.00 93.38 90 LEU A C 1
ATOM 765 O O . LEU A 1 90 ? 12.731 -5.532 -7.161 1.00 93.38 90 LEU A O 1
ATOM 769 N N . ASN A 1 91 ? 13.262 -3.795 -5.852 1.00 92.62 91 ASN A N 1
ATOM 770 C CA . ASN A 1 91 ? 12.150 -3.969 -4.924 1.00 92.62 91 ASN A CA 1
ATOM 771 C C . ASN A 1 91 ? 11.053 -2.961 -5.264 1.00 92.62 91 ASN A C 1
ATOM 773 O O . ASN A 1 91 ? 11.270 -1.752 -5.166 1.00 92.62 91 ASN A O 1
ATOM 777 N N . ILE A 1 92 ? 9.880 -3.444 -5.668 1.00 90.88 92 ILE A N 1
ATOM 778 C CA . ILE A 1 92 ? 8.736 -2.606 -6.044 1.00 90.88 92 ILE A CA 1
ATOM 779 C C . ILE A 1 92 ? 7.720 -2.617 -4.906 1.00 90.88 92 ILE A C 1
ATOM 781 O O . ILE A 1 92 ? 7.285 -3.677 -4.466 1.00 90.88 92 ILE A O 1
ATOM 785 N N . PHE A 1 93 ? 7.312 -1.433 -4.459 1.00 90.38 93 PHE A N 1
ATOM 786 C CA . PHE A 1 93 ? 6.342 -1.265 -3.385 1.00 90.38 93 PHE A CA 1
ATOM 787 C C . PHE A 1 93 ? 5.068 -0.627 -3.949 1.00 90.38 93 PHE A C 1
ATOM 789 O O . PHE A 1 93 ? 5.095 0.552 -4.322 1.00 90.38 93 PHE A O 1
ATOM 796 N N . PRO A 1 94 ? 3.964 -1.379 -4.057 1.00 89.06 94 PRO A N 1
ATOM 797 C CA . PRO A 1 94 ? 2.700 -0.866 -4.573 1.00 89.06 94 PRO A CA 1
ATOM 798 C C . PRO A 1 94 ? 1.999 0.071 -3.576 1.00 89.06 94 PRO A C 1
ATOM 800 O O . PRO A 1 94 ? 2.191 -0.032 -2.367 1.00 89.06 94 PRO A O 1
ATOM 803 N N . LYS A 1 95 ? 1.138 0.963 -4.079 1.00 87.38 95 LYS A N 1
ATOM 804 C CA . LYS A 1 95 ? 0.255 1.839 -3.282 1.00 87.38 95 LYS A CA 1
ATOM 805 C C . LYS A 1 95 ? -0.977 1.081 -2.780 1.00 87.38 95 LYS A C 1
ATOM 807 O O . LYS A 1 95 ? -2.106 1.500 -3.024 1.00 87.38 95 LYS A O 1
ATOM 812 N N . ILE A 1 96 ? -0.765 -0.054 -2.118 1.00 82.00 96 ILE A N 1
ATOM 813 C CA . ILE A 1 96 ? -1.871 -0.807 -1.524 1.00 82.00 96 ILE A CA 1
ATOM 814 C C . ILE A 1 96 ? -2.375 -0.015 -0.310 1.00 82.00 96 ILE A C 1
ATOM 816 O O . ILE A 1 96 ? -1.559 0.392 0.523 1.00 82.00 96 ILE A O 1
ATOM 820 N N . PRO A 1 97 ? -3.691 0.203 -0.172 1.00 75.00 97 PRO A N 1
ATOM 821 C CA . PRO A 1 97 ? -4.257 0.723 1.063 1.00 75.00 97 PRO A CA 1
ATOM 822 C C . PRO A 1 97 ? -4.181 -0.372 2.141 1.00 75.00 97 PRO A C 1
ATOM 824 O O . PRO A 1 97 ? -5.081 -1.195 2.271 1.00 75.00 97 PRO A O 1
ATOM 827 N N . ILE A 1 98 ? -3.067 -0.423 2.878 1.00 68.38 98 ILE A N 1
ATOM 828 C CA . ILE A 1 98 ? -2.851 -1.350 4.000 1.00 68.38 98 ILE A CA 1
ATOM 829 C C . ILE A 1 98 ? -3.017 -0.576 5.314 1.00 68.38 98 ILE A C 1
ATOM 831 O O . ILE A 1 98 ? -2.535 0.553 5.432 1.00 68.38 98 ILE A O 1
ATOM 835 N N . LYS A 1 99 ? -3.646 -1.192 6.322 1.00 61.06 99 LYS A N 1
ATOM 836 C CA . LYS A 1 99 ? -3.550 -0.733 7.717 1.00 61.06 99 LYS A CA 1
ATOM 837 C C . LYS A 1 99 ? -2.121 -1.003 8.208 1.00 61.06 99 LYS A C 1
ATOM 839 O O . LYS A 1 99 ? -1.719 -2.163 8.278 1.00 61.06 99 LYS A O 1
ATOM 844 N N . LEU A 1 100 ? -1.339 0.035 8.528 1.00 56.84 100 LEU A N 1
ATOM 845 C CA . LEU A 1 100 ? -0.087 -0.189 9.261 1.00 56.84 100 LEU A CA 1
ATOM 846 C C . LEU A 1 100 ? -0.439 -0.745 10.650 1.00 56.84 100 LEU A C 1
ATOM 848 O O . LEU A 1 100 ? -1.308 -0.167 11.307 1.00 56.84 100 LEU A O 1
ATOM 852 N N . PRO A 1 101 ? 0.207 -1.828 11.112 1.00 49.91 101 PRO A N 1
ATOM 853 C CA . PRO A 1 101 ? 0.078 -2.229 12.504 1.00 49.91 101 PRO A CA 1
ATOM 854 C C . PRO A 1 101 ? 0.643 -1.099 13.371 1.00 49.91 101 PRO A C 1
ATOM 856 O O . PRO A 1 101 ? 1.780 -0.669 13.162 1.00 49.91 101 PRO A O 1
ATOM 859 N N . MET A 1 102 ? -0.165 -0.581 14.297 1.00 52.28 102 MET A N 1
ATOM 860 C CA . MET A 1 102 ? 0.350 0.320 15.325 1.00 52.28 102 MET A CA 1
ATOM 861 C C . MET A 1 102 ? 1.207 -0.502 16.294 1.00 52.28 102 MET A C 1
ATOM 863 O O . MET A 1 102 ? 0.830 -1.619 16.651 1.00 52.28 102 MET A O 1
ATOM 867 N N . SER A 1 103 ? 2.392 0.025 16.615 1.00 42.78 103 SER A N 1
ATOM 868 C CA . SER A 1 103 ? 3.356 -0.551 17.562 1.00 42.78 103 SER A CA 1
ATOM 869 C C . SER A 1 103 ? 2.850 -0.517 18.992 1.00 42.78 103 SER A C 1
ATOM 871 O O . SER A 1 103 ? 2.307 0.554 19.350 1.00 42.78 103 SER A O 1
#

Radius of gyration: 24.75 Å; Cα contacts (8 Å, |Δi|>4): 63; chains: 1; bounding box: 56×21×74 Å

Solvent-accessible surface area (backbone atoms only — not comparable to full-atom values): 6197 Å² total; per-residue (Å²): 112,67,66,65,50,53,55,50,53,52,51,52,53,54,50,51,54,50,50,55,52,49,53,53,50,51,54,49,52,53,34,51,48,46,31,61,71,51,48,50,56,49,48,50,52,41,68,71,45,49,82,73,54,84,52,68,66,60,46,52,51,53,48,57,72,46,39,67,50,73,47,79,48,68,88,61,84,71,55,97,92,38,80,86,60,80,62,57,49,78,49,77,40,63,61,69,65,68,82,76,83,81,129

Secondary structure (DSSP, 8-state):
-HHHHHHHHHHHHHHHHHHHHHHHHHHHHHHHHHIIIIIHHHHHHHHHHTTT---HHHHHHHHHHHEEEEEEEE-SPPPTT-TT---EEEEEEE-----PPP-

pLDDT: mean 87.46, std 9.39, range [42.78, 96.81]